Protein AF-A0A538PGP2-F1 (afdb_monomer)

Mean predicted aligned error: 11.11 Å

pLDDT: mean 73.81, std 15.01, range [39.94, 95.0]

Secondary structure (DSSP, 8-state):
-GGGGSSSS-HHHHHHHHHHTHHHHHHHHHHHHHHHHHHHTTTTTS---HHHHHTHHHHHHHHHHHHHHHHHHHHHGGGT-S-HHHHHHHHHHHHHHHSSSSS-GGGS-HHHHHHHHHSHHHHHTHHHHHHHHS---HHHHHHHHHHHHHHHHHHHHHHHHHHHHHHHHHHTT--

Foldseek 3Di:
DPPVVPDPDDVVVVLVVVVVVCVVVVCVVVVVVVVVCCVVVVVPQFDPDPVLVVCLVVLQVLLSLLVSLLVLLLVLCVLPDPCSVVVVVVVVVCLCQLCCNVHRLVPDDPVSSVVSVLDSSVSNHVLSVCSTGDDDDPVRSCVSSVSSVVSSVVSNVSSVVSNVVSVVSVVVVVD

Structure (mmCIF, N/CA/C/O backbone):
data_AF-A0A538PGP2-F1
#
_entry.id   AF-A0A538PGP2-F1
#
loop_
_atom_site.group_PDB
_atom_site.id
_atom_site.type_symbol
_atom_site.label_atom_id
_atom_site.label_alt_id
_atom_site.label_comp_id
_atom_site.label_asym_id
_atom_site.label_entity_id
_atom_site.label_seq_id
_atom_site.pdbx_PDB_ins_code
_atom_site.Cartn_x
_atom_site.Cartn_y
_atom_site.Cartn_z
_atom_site.occupancy
_atom_site.B_iso_or_equiv
_atom_site.auth_seq_id
_atom_site.auth_comp_id
_atom_site.auth_asym_id
_atom_site.auth_atom_id
_atom_site.pdbx_PDB_model_num
ATOM 1 N N . MET A 1 1 ? -4.701 1.547 30.768 1.00 47.19 1 MET A N 1
ATOM 2 C CA . MET A 1 1 ? -4.735 2.127 29.402 1.00 47.19 1 MET A CA 1
ATOM 3 C C . MET A 1 1 ? -5.353 3.536 29.324 1.00 47.19 1 MET A C 1
ATOM 5 O O . MET A 1 1 ? -5.400 4.087 28.235 1.00 47.19 1 MET A O 1
ATOM 9 N N . ALA A 1 2 ? -5.732 4.178 30.441 1.00 48.91 2 ALA A N 1
ATOM 10 C CA . ALA A 1 2 ? -6.423 5.479 30.435 1.00 48.91 2 ALA A CA 1
ATOM 11 C C . ALA A 1 2 ? -5.516 6.725 30.274 1.00 48.91 2 ALA A C 1
ATOM 13 O O . ALA A 1 2 ? -6.001 7.796 29.938 1.00 48.91 2 ALA A O 1
ATOM 14 N N . MET A 1 3 ? -4.193 6.610 30.448 1.00 43.66 3 MET A N 1
ATOM 15 C CA . MET A 1 3 ? -3.304 7.789 30.493 1.00 43.66 3 MET A CA 1
ATOM 16 C C . MET A 1 3 ? -2.819 8.295 29.117 1.00 43.66 3 MET A C 1
ATOM 18 O O . MET A 1 3 ? -2.129 9.308 29.042 1.00 43.66 3 MET A O 1
ATOM 22 N N . ARG A 1 4 ? -3.137 7.602 28.009 1.00 46.88 4 ARG A N 1
ATOM 23 C CA . ARG A 1 4 ? -2.669 7.975 26.653 1.00 46.88 4 ARG A CA 1
ATOM 24 C C . ARG A 1 4 ? -3.621 8.892 25.873 1.00 46.88 4 ARG A C 1
ATOM 26 O O . ARG A 1 4 ? -3.265 9.307 24.777 1.00 46.88 4 ARG A O 1
ATOM 33 N N . LEU A 1 5 ? -4.769 9.256 26.448 1.00 48.97 5 LEU A N 1
ATOM 34 C CA . LEU A 1 5 ? -5.722 10.210 25.859 1.00 48.97 5 LEU A CA 1
ATOM 35 C C . LEU A 1 5 ? -5.412 11.683 26.200 1.0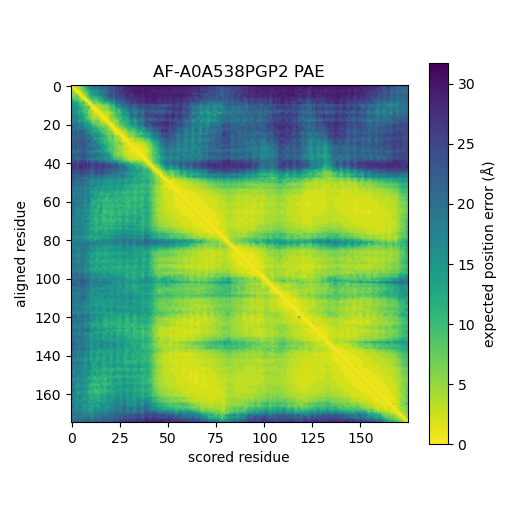0 48.97 5 LEU A C 1
ATOM 37 O O . LEU A 1 5 ? -6.072 12.576 25.688 1.00 48.97 5 LEU A O 1
ATOM 41 N N . LEU A 1 6 ? -4.391 11.950 27.026 1.00 48.97 6 LEU A N 1
ATOM 42 C CA . LEU A 1 6 ? -4.041 13.297 27.506 1.00 48.97 6 LEU A CA 1
ATOM 43 C C . LEU A 1 6 ? -2.939 14.009 26.704 1.00 48.97 6 LEU A C 1
ATOM 45 O O . LEU A 1 6 ? -2.468 15.063 27.124 1.00 48.97 6 LEU A O 1
ATOM 49 N N . ARG A 1 7 ? -2.487 13.466 25.564 1.00 43.00 7 ARG A N 1
ATOM 50 C CA . ARG A 1 7 ? -1.518 14.176 24.711 1.00 43.00 7 ARG A CA 1
ATOM 51 C C . ARG A 1 7 ? -2.217 14.781 23.492 1.00 43.00 7 ARG A C 1
ATOM 53 O O . ARG A 1 7 ? -2.878 14.036 22.771 1.00 43.00 7 ARG A O 1
ATOM 60 N N . PRO A 1 8 ? -2.043 16.091 23.222 1.00 57.28 8 PRO A N 1
ATOM 61 C CA . PRO A 1 8 ? -2.700 16.811 22.133 1.00 57.28 8 PRO A CA 1
ATOM 62 C C . PRO A 1 8 ? -2.006 16.525 20.792 1.00 57.28 8 PRO A C 1
ATOM 64 O O . PRO A 1 8 ? -1.575 17.424 20.082 1.00 57.28 8 PRO A O 1
ATOM 67 N N . LEU A 1 9 ? -1.847 15.247 20.455 1.00 46.72 9 LEU A N 1
ATOM 68 C CA . LEU A 1 9 ? -1.396 14.797 19.147 1.00 46.72 9 LEU A CA 1
ATOM 69 C C . LEU A 1 9 ? -2.360 13.709 18.702 1.00 46.72 9 LEU A C 1
ATOM 71 O O . LEU A 1 9 ? -2.435 12.643 19.312 1.00 46.72 9 LEU A O 1
ATOM 75 N N . HIS A 1 10 ? -3.124 14.004 17.650 1.00 50.62 10 HIS A N 1
ATOM 76 C CA . HIS A 1 10 ? -4.107 13.096 17.073 1.00 50.62 10 HIS A CA 1
ATOM 77 C C . HIS A 1 10 ? -3.467 11.700 16.883 1.00 50.62 10 HIS A C 1
ATOM 79 O O . HIS A 1 10 ? -2.441 11.610 16.200 1.00 50.62 10 HIS A O 1
ATOM 85 N N . PRO A 1 11 ? -4.021 10.612 17.461 1.00 55.91 11 PRO A N 1
ATOM 86 C CA . PRO A 1 11 ? -3.388 9.289 17.492 1.00 55.91 11 PRO A CA 1
ATOM 87 C C . PRO A 1 11 ? -2.984 8.738 16.124 1.00 55.91 11 PRO A C 1
ATOM 89 O O . PRO A 1 11 ? -2.077 7.921 16.061 1.00 55.91 11 PRO A O 1
ATOM 92 N N . PHE A 1 12 ? -3.586 9.225 15.034 1.00 53.84 12 PHE A N 1
ATOM 93 C CA . PHE A 1 12 ? -3.120 8.989 13.663 1.00 53.84 12 PHE A CA 1
ATOM 94 C C . PHE A 1 12 ? -1.654 9.381 13.452 1.00 53.84 12 PHE A C 1
ATOM 96 O O . PHE A 1 12 ? -0.904 8.585 12.912 1.00 53.84 12 PHE A O 1
ATOM 103 N N . PHE A 1 13 ? -1.216 10.558 13.911 1.00 51.72 13 PHE A N 1
ATOM 104 C CA . PHE A 1 13 ? 0.177 10.998 13.780 1.00 51.72 13 PHE A CA 1
ATOM 105 C C . PHE A 1 13 ? 1.103 10.248 14.735 1.00 51.72 13 PHE A C 1
ATOM 107 O O . PHE A 1 13 ? 2.233 9.951 14.369 1.00 51.72 13 PHE A O 1
ATOM 114 N N . ALA A 1 14 ? 0.627 9.874 15.926 1.00 55.38 14 ALA A N 1
ATOM 115 C CA . ALA A 1 14 ? 1.403 9.052 16.854 1.00 55.38 14 ALA A CA 1
ATOM 116 C C . ALA A 1 14 ? 1.580 7.609 16.338 1.00 55.38 14 ALA A C 1
ATOM 118 O O . ALA A 1 14 ? 2.681 7.061 16.401 1.00 55.38 14 ALA A O 1
ATOM 119 N N . TYR A 1 15 ? 0.529 7.009 15.767 1.00 53.88 15 TYR A N 1
ATOM 120 C CA . TYR A 1 15 ? 0.597 5.694 15.131 1.00 53.88 15 TYR A CA 1
ATOM 121 C C . TYR A 1 15 ? 1.380 5.740 13.823 1.00 53.88 15 TYR A C 1
ATOM 123 O O . TYR A 1 15 ? 2.240 4.886 13.631 1.00 53.88 15 TYR A O 1
ATOM 131 N N . ALA A 1 16 ? 1.167 6.751 12.977 1.00 53.72 16 ALA A N 1
ATOM 132 C CA . ALA A 1 16 ? 1.960 6.979 11.773 1.00 53.72 16 ALA A CA 1
ATOM 133 C C . ALA A 1 16 ? 3.436 7.169 12.116 1.00 53.72 16 ALA A C 1
ATOM 135 O O . ALA A 1 16 ? 4.263 6.547 11.473 1.00 53.72 16 ALA A O 1
ATOM 136 N N . ALA A 1 17 ? 3.778 7.913 13.173 1.00 52.03 17 ALA A N 1
ATOM 137 C CA . ALA A 1 17 ? 5.154 8.040 13.647 1.00 52.03 17 ALA A CA 1
ATOM 138 C C . ALA A 1 17 ? 5.719 6.705 14.160 1.00 52.03 17 ALA A C 1
ATOM 140 O O . ALA A 1 17 ? 6.861 6.378 13.864 1.00 52.03 17 ALA A O 1
ATOM 141 N N . SER A 1 18 ? 4.931 5.891 14.873 1.00 51.41 18 SER A N 1
ATOM 142 C CA . SER A 1 18 ? 5.381 4.574 15.359 1.00 51.41 18 SER A CA 1
ATOM 143 C C . SER A 1 18 ? 5.516 3.514 14.253 1.00 51.41 18 SER A C 1
ATOM 145 O O . SER A 1 18 ? 6.414 2.679 14.305 1.00 51.41 18 SER A O 1
ATOM 147 N N . HIS A 1 19 ? 4.675 3.562 13.214 1.00 47.62 19 HIS A N 1
ATOM 148 C CA . HIS A 1 19 ? 4.792 2.708 12.029 1.00 47.62 19 HIS A CA 1
ATOM 149 C C . HIS A 1 19 ? 5.859 3.222 11.058 1.00 47.62 19 HIS A C 1
ATOM 151 O O . HIS A 1 19 ? 6.559 2.419 10.448 1.00 47.62 19 HIS A O 1
ATOM 157 N N . ALA A 1 20 ? 6.038 4.542 10.957 1.00 52.81 20 ALA A N 1
ATOM 158 C CA . ALA A 1 20 ? 7.158 5.163 10.261 1.00 52.81 20 ALA A CA 1
ATOM 159 C C . ALA A 1 20 ? 8.486 4.830 10.952 1.00 52.81 20 ALA A C 1
ATOM 161 O O . ALA A 1 20 ? 9.467 4.552 10.277 1.00 52.81 20 ALA A O 1
ATOM 162 N N . ALA A 1 21 ? 8.508 4.731 12.284 1.00 47.06 21 ALA A N 1
ATOM 163 C CA . ALA A 1 21 ? 9.658 4.237 13.042 1.00 47.06 21 ALA A CA 1
ATOM 164 C C . ALA A 1 21 ? 9.943 2.739 12.809 1.00 47.06 21 ALA A C 1
ATOM 166 O O . ALA A 1 21 ? 11.067 2.292 13.020 1.00 47.06 21 ALA A O 1
ATOM 167 N N . ALA A 1 22 ? 8.971 1.964 12.313 1.00 44.50 22 ALA A N 1
ATOM 168 C CA . ALA A 1 22 ? 9.188 0.589 11.860 1.00 44.50 22 ALA A CA 1
ATOM 169 C C . ALA A 1 22 ? 9.697 0.501 10.403 1.00 44.50 22 ALA A C 1
ATOM 171 O O . ALA A 1 22 ? 10.159 -0.565 9.992 1.00 44.50 22 ALA A O 1
ATOM 172 N N . ILE A 1 23 ? 9.659 1.597 9.626 1.00 49.28 23 ILE A N 1
ATOM 173 C CA . ILE A 1 23 ? 10.256 1.678 8.279 1.00 49.28 23 ILE A CA 1
ATOM 174 C C . ILE A 1 23 ? 11.766 1.411 8.315 1.00 49.28 23 ILE A C 1
ATOM 176 O O . ILE A 1 23 ? 12.187 0.562 7.531 1.00 49.28 23 ILE A O 1
ATOM 180 N N . PRO A 1 24 ? 12.593 2.023 9.193 1.00 47.72 24 PRO A N 1
ATOM 181 C CA . PRO A 1 24 ? 14.021 1.705 9.265 1.00 47.72 24 PRO A CA 1
ATOM 182 C C . PRO A 1 24 ? 14.266 0.233 9.625 1.00 47.72 24 PRO A C 1
ATOM 184 O O . PRO A 1 24 ? 15.093 -0.414 8.998 1.00 47.72 24 PRO A O 1
ATOM 187 N N . PHE A 1 25 ? 13.482 -0.361 10.530 1.00 39.94 25 PHE A N 1
ATOM 188 C CA . PHE A 1 25 ? 13.618 -1.788 10.860 1.00 39.94 25 PHE A CA 1
ATOM 189 C C . PHE A 1 25 ? 13.229 -2.724 9.706 1.00 39.94 25 PHE A C 1
ATOM 191 O O . PHE A 1 25 ? 13.914 -3.713 9.457 1.00 39.94 25 PHE A O 1
ATOM 198 N N . ARG A 1 26 ? 12.153 -2.419 8.968 1.00 44.38 26 ARG A N 1
ATOM 199 C CA . ARG A 1 26 ? 11.747 -3.210 7.793 1.00 44.38 26 ARG A CA 1
ATOM 200 C C . ARG A 1 26 ? 12.694 -3.021 6.616 1.00 44.38 26 ARG A C 1
ATOM 202 O O . ARG A 1 26 ? 12.960 -3.988 5.914 1.00 44.38 26 ARG A O 1
ATOM 209 N N . SER A 1 27 ? 13.237 -1.822 6.423 1.00 49.00 27 SER A N 1
ATOM 210 C CA . SER A 1 27 ? 14.251 -1.566 5.396 1.00 49.00 27 SER A CA 1
ATOM 211 C C . SER A 1 27 ? 15.592 -2.211 5.742 1.00 49.00 27 SER A C 1
ATOM 213 O O . SER A 1 27 ? 16.223 -2.727 4.834 1.00 49.00 27 SER A O 1
ATOM 215 N N . ILE A 1 28 ? 15.971 -2.339 7.018 1.00 48.50 28 ILE A N 1
ATOM 216 C CA . ILE A 1 28 ? 17.144 -3.126 7.450 1.00 48.50 28 ILE A CA 1
ATOM 217 C C . ILE A 1 28 ? 17.023 -4.617 7.097 1.00 48.50 28 ILE A C 1
ATOM 219 O O . ILE A 1 28 ? 18.046 -5.266 6.925 1.00 48.50 28 ILE A O 1
ATOM 223 N N . ILE A 1 29 ? 15.813 -5.170 6.952 1.00 50.34 29 ILE A N 1
ATOM 224 C CA . ILE A 1 29 ? 15.599 -6.567 6.521 1.00 50.34 29 ILE A CA 1
ATOM 225 C C . ILE A 1 29 ? 15.390 -6.649 5.001 1.00 50.34 29 ILE A C 1
ATOM 227 O O . ILE A 1 29 ? 15.947 -7.521 4.338 1.00 50.34 29 ILE A O 1
ATOM 231 N N . ALA A 1 30 ? 14.622 -5.725 4.423 1.00 51.62 30 ALA A N 1
ATOM 232 C CA . ALA A 1 30 ? 14.320 -5.711 2.996 1.00 51.62 30 ALA A CA 1
ATOM 233 C C . ALA A 1 30 ? 15.528 -5.320 2.131 1.00 51.62 30 ALA A C 1
ATOM 235 O O . ALA A 1 30 ? 15.666 -5.856 1.039 1.00 51.62 30 ALA A O 1
ATOM 236 N N . LEU A 1 31 ? 16.415 -4.437 2.608 1.00 54.34 31 LEU A N 1
ATOM 237 C CA . LEU A 1 31 ? 17.651 -4.065 1.910 1.00 54.34 31 LEU A CA 1
ATOM 238 C C . LEU A 1 31 ? 18.592 -5.254 1.721 1.00 54.34 31 LEU A C 1
ATOM 240 O O . LEU A 1 31 ? 18.963 -5.494 0.580 1.00 54.34 31 LEU A O 1
ATOM 244 N N . PRO A 1 32 ? 18.981 -6.021 2.756 1.00 51.22 32 PRO A N 1
ATOM 245 C CA . PRO A 1 32 ? 19.837 -7.178 2.553 1.00 51.22 32 PRO A CA 1
ATOM 246 C C . PRO A 1 32 ? 19.153 -8.257 1.722 1.00 51.22 32 PRO A C 1
ATOM 248 O O . PRO A 1 32 ? 19.828 -8.844 0.895 1.00 51.22 32 PRO A O 1
ATOM 251 N N . VAL A 1 33 ? 17.837 -8.476 1.836 1.00 53.41 33 VAL A N 1
ATOM 252 C CA . VAL A 1 33 ? 17.129 -9.405 0.934 1.00 53.41 33 VAL A CA 1
ATOM 253 C C . VAL A 1 33 ? 17.162 -8.906 -0.512 1.00 53.41 33 VAL A C 1
ATOM 255 O O . VAL A 1 33 ? 17.493 -9.678 -1.406 1.00 53.41 33 VAL A O 1
ATOM 258 N N . ALA A 1 34 ? 16.898 -7.619 -0.752 1.00 56.62 34 ALA A N 1
ATOM 259 C CA . ALA A 1 34 ? 17.012 -7.014 -2.074 1.00 56.62 34 ALA A CA 1
ATOM 260 C C . ALA A 1 34 ? 18.443 -7.161 -2.608 1.00 56.62 34 ALA A C 1
ATOM 262 O O . ALA A 1 34 ? 18.616 -7.740 -3.668 1.00 56.62 34 ALA A O 1
ATOM 263 N N . LEU A 1 35 ? 19.463 -6.752 -1.845 1.00 58.81 35 LEU A N 1
ATOM 264 C CA . LEU A 1 35 ? 20.887 -6.864 -2.186 1.00 58.81 35 LEU A CA 1
ATOM 265 C C . LEU A 1 35 ? 21.325 -8.312 -2.434 1.00 58.81 35 LEU A C 1
ATOM 267 O O . LEU A 1 35 ? 22.100 -8.565 -3.348 1.00 58.81 35 LEU A O 1
ATOM 271 N N . MET A 1 36 ? 20.819 -9.266 -1.655 1.00 53.91 36 MET A N 1
ATOM 272 C CA . MET A 1 36 ? 21.117 -10.691 -1.792 1.00 53.91 36 MET A CA 1
ATOM 273 C C . MET A 1 36 ? 20.437 -11.278 -3.037 1.00 53.91 36 MET A C 1
ATOM 275 O O . MET A 1 36 ? 21.030 -12.114 -3.717 1.00 53.91 36 MET A O 1
ATOM 279 N N . LEU A 1 37 ? 19.251 -10.785 -3.410 1.00 54.19 37 LEU A N 1
ATOM 280 C CA . LEU A 1 37 ? 18.625 -11.069 -4.704 1.00 54.19 37 LEU A CA 1
ATOM 281 C C . LEU A 1 37 ? 19.404 -10.427 -5.864 1.00 54.19 37 LEU A C 1
ATOM 283 O O . LEU A 1 37 ? 19.631 -11.107 -6.861 1.00 54.19 37 LEU A O 1
ATOM 287 N N . LEU A 1 38 ? 19.897 -9.184 -5.739 1.00 56.44 38 LEU A N 1
ATOM 288 C CA . LEU A 1 38 ? 20.766 -8.563 -6.759 1.00 56.44 38 LEU A CA 1
ATOM 289 C C . LEU A 1 38 ? 22.070 -9.359 -6.938 1.00 56.44 38 LEU A C 1
ATOM 291 O O . LEU A 1 38 ? 22.514 -9.577 -8.064 1.00 56.44 38 LEU A O 1
ATOM 295 N N . ALA A 1 39 ? 22.661 -9.819 -5.831 1.00 58.53 39 ALA A N 1
ATOM 296 C CA . ALA A 1 39 ? 23.913 -10.570 -5.815 1.00 58.53 39 ALA A CA 1
ATOM 297 C C . ALA A 1 39 ? 23.765 -12.005 -6.349 1.00 58.53 39 ALA A C 1
ATOM 299 O O . ALA A 1 39 ? 24.692 -12.517 -6.969 1.00 58.53 39 ALA A O 1
ATOM 300 N N . SER A 1 40 ? 22.614 -12.653 -6.134 1.00 56.53 40 SER A N 1
ATOM 301 C CA . SER A 1 40 ? 22.363 -14.034 -6.582 1.00 56.53 40 SER A CA 1
ATOM 302 C C . SER A 1 40 ? 21.796 -14.144 -8.002 1.00 56.53 40 SER A C 1
ATOM 304 O O . SER A 1 40 ? 22.036 -15.151 -8.661 1.00 56.53 40 SER A O 1
ATOM 306 N N . SER A 1 41 ? 21.088 -13.123 -8.504 1.00 54.47 41 SER A N 1
ATOM 307 C CA . SER A 1 41 ? 20.484 -13.120 -9.855 1.00 54.47 41 SER A CA 1
ATOM 308 C C . SER A 1 41 ? 21.377 -12.529 -10.960 1.00 54.47 41 SER A C 1
ATOM 310 O O . SER A 1 41 ? 20.996 -12.512 -12.132 1.00 54.47 41 SER A O 1
ATOM 312 N N . GLY A 1 42 ? 22.582 -12.056 -10.618 1.00 48.16 42 GLY A N 1
ATOM 313 C CA . GLY A 1 42 ? 23.586 -11.626 -11.596 1.00 48.16 42 GLY A CA 1
ATOM 314 C C . GLY A 1 42 ? 23.196 -10.395 -12.419 1.00 48.16 42 GLY A C 1
ATOM 315 O O . GLY A 1 42 ? 23.542 -10.327 -13.594 1.00 48.16 42 GLY A O 1
ATOM 316 N N . GLY A 1 43 ? 22.431 -9.450 -11.856 1.00 53.88 43 GLY A N 1
ATOM 31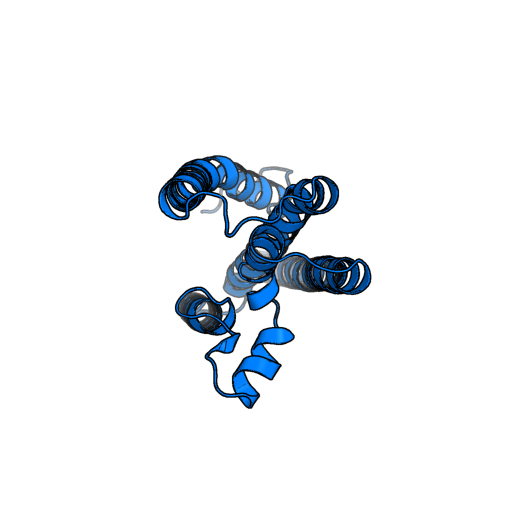7 C CA . GLY A 1 43 ? 22.091 -8.160 -12.486 1.00 53.88 43 GLY A CA 1
ATOM 318 C C . GLY A 1 43 ? 21.232 -8.214 -13.763 1.00 53.88 43 GLY A C 1
ATOM 319 O O . GLY A 1 43 ? 20.723 -7.183 -14.185 1.00 53.88 43 GLY A O 1
ATOM 320 N N . SER A 1 44 ? 21.023 -9.394 -14.352 1.00 53.34 44 SER A N 1
ATOM 321 C CA . SER A 1 44 ? 20.320 -9.593 -15.630 1.00 53.34 44 SER A CA 1
ATOM 322 C C . SER A 1 44 ? 18.794 -9.493 -15.540 1.00 53.34 44 SER A C 1
ATOM 324 O O . SER A 1 44 ? 18.124 -9.367 -16.560 1.00 53.34 44 SER A O 1
ATOM 326 N N . VAL A 1 45 ? 18.245 -9.544 -14.324 1.00 60.06 45 VAL A N 1
ATOM 327 C CA . VAL A 1 45 ? 16.795 -9.513 -14.071 1.00 60.06 45 VAL A CA 1
ATOM 328 C C . VAL A 1 45 ? 16.307 -8.097 -13.747 1.00 60.06 45 VAL A C 1
ATOM 330 O O . VAL A 1 45 ? 15.110 -7.859 -13.680 1.00 60.06 45 VAL A O 1
ATOM 333 N N . LEU A 1 46 ? 17.209 -7.137 -13.532 1.00 64.50 46 LEU A N 1
ATOM 334 C CA . LEU A 1 46 ? 16.840 -5.775 -13.150 1.00 64.50 46 LEU A CA 1
ATOM 335 C C . LEU A 1 46 ? 16.692 -4.893 -14.381 1.00 64.50 46 LEU A C 1
ATOM 337 O O . LEU A 1 46 ? 17.501 -4.965 -15.307 1.00 64.50 46 LEU A O 1
ATOM 341 N N . THR A 1 47 ? 15.703 -4.002 -14.355 1.00 68.75 47 THR A N 1
ATOM 342 C CA . THR A 1 47 ? 15.646 -2.920 -15.339 1.00 68.75 47 THR A CA 1
ATOM 343 C C . THR A 1 47 ? 16.885 -2.028 -15.197 1.00 68.75 47 THR A C 1
ATOM 345 O O . THR A 1 47 ? 17.260 -1.626 -14.093 1.00 68.75 47 THR A O 1
ATOM 348 N N . THR A 1 48 ? 17.545 -1.734 -16.315 1.00 73.12 48 THR A N 1
ATOM 349 C CA . THR A 1 48 ? 18.715 -0.845 -16.372 1.00 73.12 48 THR A CA 1
ATOM 350 C C . THR A 1 48 ? 18.335 0.606 -16.665 1.00 73.12 48 THR A C 1
ATOM 352 O O . THR A 1 48 ? 19.216 1.463 -16.683 1.00 73.12 48 THR A O 1
ATOM 355 N N . ASP A 1 49 ? 17.044 0.899 -16.872 1.00 80.38 49 ASP A N 1
ATOM 356 C CA . ASP A 1 49 ? 16.551 2.249 -17.147 1.00 80.38 49 ASP A CA 1
ATOM 357 C C . ASP A 1 49 ? 16.595 3.132 -15.878 1.00 80.38 49 ASP A C 1
ATOM 359 O O . ASP A 1 49 ? 15.840 2.891 -14.925 1.00 80.38 49 ASP A O 1
ATOM 363 N N . PRO A 1 50 ? 17.427 4.194 -15.848 1.00 79.25 50 PRO A N 1
ATOM 364 C CA . PRO A 1 50 ? 17.520 5.097 -14.704 1.00 79.25 50 PRO A CA 1
ATOM 365 C C . PRO A 1 50 ? 16.201 5.807 -14.374 1.00 79.25 50 PRO A C 1
ATOM 367 O O . PRO A 1 50 ? 15.942 6.097 -13.204 1.00 79.25 50 PRO A O 1
ATOM 370 N N . ALA A 1 51 ? 15.361 6.093 -15.377 1.00 82.56 51 ALA A N 1
ATOM 371 C CA . ALA A 1 51 ? 14.087 6.775 -15.167 1.00 82.56 51 ALA A CA 1
ATOM 372 C C . ALA A 1 51 ? 13.100 5.875 -14.415 1.00 82.56 51 ALA A C 1
ATOM 374 O O . ALA A 1 51 ? 12.461 6.311 -13.456 1.00 82.56 51 ALA A O 1
ATOM 375 N N . GLN A 1 52 ? 13.028 4.601 -14.799 1.00 83.38 52 GLN A N 1
ATOM 376 C CA . GLN A 1 52 ? 12.231 3.601 -14.101 1.00 83.38 52 GLN A CA 1
ATOM 377 C C . GLN A 1 52 ? 12.755 3.352 -12.678 1.00 83.38 52 GLN A C 1
ATOM 379 O O . GLN A 1 52 ? 11.969 3.317 -11.732 1.00 83.38 52 GLN A O 1
ATOM 384 N N . LEU A 1 53 ? 14.076 3.273 -12.490 1.00 81.25 53 LEU A N 1
ATOM 385 C CA . LEU A 1 53 ? 14.677 3.116 -11.161 1.00 81.25 53 LEU A CA 1
ATOM 386 C C . LEU A 1 53 ? 14.381 4.304 -10.231 1.00 81.25 53 LEU A C 1
ATOM 388 O O . LEU A 1 53 ? 14.139 4.103 -9.040 1.00 81.25 53 LEU A O 1
ATOM 392 N N . ALA A 1 54 ? 14.323 5.533 -10.752 1.00 84.38 54 ALA A N 1
ATOM 393 C CA . ALA A 1 54 ? 13.937 6.705 -9.962 1.00 84.38 54 ALA A CA 1
ATOM 394 C C . ALA A 1 54 ? 12.486 6.624 -9.443 1.00 84.38 54 ALA A C 1
ATOM 396 O O . ALA A 1 54 ? 12.180 7.144 -8.368 1.00 84.38 54 ALA A O 1
ATOM 397 N N . LEU A 1 55 ? 11.597 5.930 -10.165 1.00 86.56 55 LEU A N 1
ATOM 398 C CA . LEU A 1 55 ? 10.200 5.705 -9.771 1.00 86.56 55 LEU A CA 1
ATOM 399 C C . LEU A 1 55 ? 10.034 4.609 -8.707 1.00 86.56 55 LEU A C 1
ATOM 401 O O . LEU A 1 55 ? 8.949 4.453 -8.139 1.00 86.56 55 LEU A O 1
ATOM 405 N N . LEU A 1 56 ? 11.105 3.891 -8.366 1.00 82.56 56 LEU A N 1
ATOM 406 C CA . LEU A 1 56 ? 11.069 2.867 -7.330 1.00 82.56 56 LEU A CA 1
ATOM 407 C C . LEU A 1 56 ? 10.761 3.452 -5.951 1.00 82.56 56 LEU A C 1
ATOM 409 O O . LEU A 1 56 ? 9.897 2.946 -5.236 1.00 82.56 56 LEU A O 1
ATOM 413 N N . ALA A 1 57 ? 11.441 4.538 -5.586 1.00 82.44 57 ALA A N 1
ATOM 414 C CA . ALA A 1 57 ? 11.243 5.198 -4.300 1.00 82.44 57 ALA A CA 1
ATOM 415 C C . ALA A 1 57 ? 9.778 5.633 -4.072 1.00 82.44 57 ALA A C 1
ATOM 417 O O . ALA A 1 57 ? 9.209 5.251 -3.043 1.00 82.44 57 ALA A O 1
ATOM 418 N N . PRO A 1 58 ? 9.116 6.358 -5.002 1.00 86.94 58 PRO A N 1
ATOM 419 C CA . PRO A 1 58 ? 7.705 6.692 -4.838 1.00 86.94 58 PRO A CA 1
ATOM 420 C C . PRO A 1 58 ? 6.791 5.458 -4.875 1.00 86.94 58 PRO A C 1
ATOM 422 O O . PRO A 1 58 ? 5.830 5.412 -4.109 1.00 86.94 58 PRO A O 1
ATOM 425 N N . SER A 1 59 ? 7.094 4.433 -5.680 1.00 88.12 59 SER A N 1
ATOM 426 C CA . SER A 1 59 ? 6.305 3.191 -5.700 1.00 88.12 59 SER A CA 1
ATOM 427 C C . SER A 1 59 ? 6.334 2.456 -4.354 1.00 88.12 59 SER A C 1
ATOM 429 O O . SER A 1 59 ? 5.290 2.041 -3.845 1.00 88.12 59 SER A O 1
ATOM 431 N N . ILE A 1 60 ? 7.510 2.351 -3.727 1.00 83.50 60 ILE A N 1
ATOM 432 C CA . ILE A 1 60 ? 7.673 1.761 -2.391 1.00 83.50 60 ILE A CA 1
ATOM 433 C C . ILE A 1 60 ? 6.936 2.596 -1.339 1.00 83.50 60 ILE A C 1
ATOM 435 O O . ILE A 1 60 ? 6.262 2.039 -0.471 1.00 83.50 60 ILE A O 1
ATOM 439 N N . ALA A 1 61 ? 7.022 3.927 -1.417 1.00 83.19 61 ALA A N 1
ATOM 440 C CA . ALA A 1 61 ? 6.319 4.813 -0.493 1.00 83.19 61 ALA A CA 1
ATOM 441 C C . ALA A 1 61 ? 4.792 4.643 -0.582 1.00 83.19 61 ALA A C 1
ATOM 443 O O . ALA A 1 61 ? 4.119 4.563 0.447 1.00 83.19 61 ALA A O 1
ATOM 444 N N . LEU A 1 62 ? 4.244 4.526 -1.797 1.00 85.12 62 LEU A N 1
ATOM 445 C CA . LEU A 1 62 ? 2.821 4.261 -2.013 1.00 85.12 62 LEU A CA 1
ATOM 446 C C . LEU A 1 62 ? 2.411 2.873 -1.506 1.00 85.12 62 LEU A C 1
ATOM 448 O O . LEU A 1 62 ? 1.417 2.757 -0.791 1.00 85.12 62 LEU A O 1
ATOM 452 N N . ALA A 1 63 ? 3.193 1.833 -1.807 1.00 86.38 63 ALA A N 1
ATOM 453 C CA . ALA A 1 63 ? 2.959 0.480 -1.299 1.00 86.38 63 ALA A CA 1
ATOM 454 C C . ALA A 1 63 ? 2.926 0.449 0.239 1.00 86.38 63 ALA A C 1
ATOM 456 O O . ALA A 1 63 ? 2.036 -0.154 0.852 1.00 86.38 63 ALA A O 1
ATOM 457 N N . TRP A 1 64 ? 3.858 1.161 0.879 1.00 83.75 64 TRP A N 1
ATOM 458 C CA . TRP A 1 64 ? 3.879 1.326 2.327 1.00 83.75 64 TRP A CA 1
ATOM 459 C C . TRP A 1 64 ? 2.641 2.069 2.838 1.00 83.75 64 TRP A C 1
ATOM 461 O O . TRP A 1 64 ? 2.026 1.619 3.804 1.00 83.75 64 TRP A O 1
ATOM 471 N N . LEU A 1 65 ? 2.236 3.161 2.186 1.00 83.12 65 LEU A N 1
ATOM 472 C CA . LEU A 1 65 ? 1.073 3.955 2.585 1.00 83.12 65 LEU A CA 1
ATOM 473 C C . LEU A 1 65 ? -0.228 3.141 2.523 1.00 83.12 65 LEU A C 1
ATOM 475 O O . LEU A 1 65 ? -1.017 3.174 3.471 1.00 83.12 65 LEU A O 1
ATOM 479 N N . ILE A 1 66 ? -0.432 2.365 1.454 1.00 86.75 66 ILE A N 1
ATOM 480 C CA . ILE A 1 66 ? -1.564 1.432 1.319 1.00 86.75 66 ILE A CA 1
ATOM 481 C C . ILE A 1 66 ? -1.551 0.432 2.479 1.00 86.75 66 ILE A C 1
ATOM 483 O O . ILE A 1 66 ? -2.550 0.262 3.178 1.00 86.75 66 ILE A O 1
ATOM 487 N N . THR A 1 67 ? -0.395 -0.186 2.734 1.00 84.62 67 THR A N 1
ATOM 488 C CA . THR A 1 67 ? -0.230 -1.175 3.807 1.00 84.62 67 THR A CA 1
ATOM 489 C C . THR A 1 67 ? -0.535 -0.586 5.179 1.00 84.62 67 THR A C 1
ATOM 491 O O . THR A 1 67 ? -1.288 -1.165 5.960 1.00 84.62 67 THR A O 1
ATOM 494 N N . PHE A 1 68 ? 0.033 0.580 5.478 1.00 80.56 68 PHE A N 1
ATOM 495 C CA . PHE A 1 68 ? -0.157 1.265 6.747 1.00 80.56 68 PHE A CA 1
ATOM 496 C C . PHE A 1 68 ? -1.624 1.629 6.974 1.00 80.56 68 PHE A C 1
ATOM 498 O O . PHE A 1 68 ? -2.173 1.342 8.035 1.00 80.56 68 PHE A O 1
ATOM 505 N N . THR A 1 69 ? -2.267 2.237 5.977 1.00 79.69 69 THR A N 1
ATOM 506 C CA . THR A 1 69 ? -3.656 2.696 6.097 1.00 79.69 69 THR A CA 1
ATOM 507 C C . THR A 1 69 ? -4.637 1.534 6.221 1.00 79.69 69 THR A C 1
ATOM 509 O O . THR A 1 69 ? -5.554 1.616 7.035 1.00 79.69 69 THR A O 1
ATOM 512 N N . LEU A 1 70 ? -4.413 0.418 5.519 1.00 85.62 70 LEU A N 1
ATOM 513 C CA . LEU A 1 70 ? -5.203 -0.805 5.698 1.00 85.62 70 LEU A CA 1
ATOM 514 C C . LEU A 1 70 ? -5.044 -1.402 7.100 1.00 85.62 70 LEU A C 1
ATOM 516 O O . LEU A 1 70 ? -6.040 -1.713 7.750 1.00 85.62 70 LEU A O 1
ATOM 520 N N . LEU A 1 71 ? -3.814 -1.522 7.604 1.00 81.50 71 LEU A N 1
ATOM 521 C CA . LEU A 1 71 ? -3.577 -2.027 8.960 1.00 81.50 71 LEU A CA 1
ATOM 522 C C . LEU A 1 71 ? -4.171 -1.100 10.025 1.00 81.50 71 LEU A C 1
ATOM 524 O O . LEU A 1 71 ? -4.755 -1.568 11.001 1.00 81.50 71 LEU A O 1
ATOM 528 N N . PHE A 1 72 ? -4.073 0.213 9.822 1.00 77.31 72 PHE A N 1
ATOM 529 C CA . PHE A 1 72 ? -4.696 1.197 10.696 1.00 77.31 72 PHE A CA 1
ATOM 530 C C . PHE A 1 72 ? -6.226 1.088 10.671 1.00 77.31 72 PHE A C 1
ATOM 532 O O . PHE A 1 72 ? -6.849 1.124 11.729 1.00 77.31 72 PHE A O 1
ATOM 539 N N . ALA A 1 73 ? -6.836 0.893 9.497 1.00 82.31 73 ALA A N 1
ATOM 540 C CA . ALA A 1 73 ? -8.271 0.651 9.367 1.00 82.31 73 ALA A CA 1
ATOM 541 C C . ALA A 1 73 ? -8.705 -0.609 10.136 1.00 82.31 73 ALA A C 1
ATOM 543 O O . ALA A 1 73 ? -9.667 -0.555 10.900 1.00 82.31 73 ALA A O 1
ATOM 544 N N . ILE A 1 74 ? -7.959 -1.713 10.012 1.00 81.81 74 ILE A N 1
ATOM 545 C CA . ILE A 1 74 ? -8.202 -2.949 10.775 1.00 81.81 74 ILE A CA 1
ATOM 546 C C . ILE A 1 74 ? -8.071 -2.699 12.283 1.00 81.81 74 ILE A C 1
ATOM 548 O O . ILE A 1 74 ? -8.902 -3.161 13.059 1.00 81.81 74 ILE A O 1
ATOM 552 N N . GLY A 1 75 ? -7.072 -1.923 12.710 1.00 76.56 75 GLY A N 1
ATOM 553 C CA . GLY A 1 75 ? -6.924 -1.514 14.107 1.00 76.56 75 GLY A CA 1
ATOM 554 C C . GLY A 1 75 ? -8.102 -0.673 14.607 1.00 76.56 75 GLY A C 1
ATOM 555 O O . GLY A 1 75 ? -8.602 -0.908 15.705 1.00 76.56 75 GLY A O 1
ATOM 556 N N . ALA A 1 76 ? -8.600 0.259 13.792 1.00 78.00 76 ALA A N 1
ATOM 557 C CA . ALA A 1 76 ? -9.761 1.085 14.118 1.00 78.00 76 ALA A CA 1
ATOM 558 C C . ALA A 1 76 ? -11.061 0.264 14.225 1.00 78.00 76 ALA A C 1
ATOM 560 O O . ALA A 1 76 ? -11.951 0.624 14.994 1.00 78.00 76 ALA A O 1
ATOM 561 N N . LEU A 1 77 ? -11.169 -0.875 13.532 1.00 79.94 77 LEU A N 1
ATOM 562 C CA . LEU A 1 77 ? -12.313 -1.783 13.687 1.00 79.94 77 LEU A CA 1
ATOM 563 C C . LEU A 1 77 ? -12.425 -2.376 15.099 1.00 79.94 77 LEU A C 1
ATOM 565 O O . LEU A 1 77 ? -13.523 -2.772 15.491 1.00 79.94 77 LEU A O 1
ATOM 569 N N . ALA A 1 78 ? -11.351 -2.365 15.896 1.00 77.62 78 ALA A N 1
ATOM 570 C CA . ALA A 1 78 ? -11.396 -2.795 17.294 1.00 77.62 78 ALA A CA 1
ATOM 571 C C . ALA A 1 78 ? -12.334 -1.952 18.174 1.00 77.62 78 ALA A C 1
ATOM 573 O O . ALA A 1 78 ? -12.750 -2.417 19.230 1.00 77.62 78 ALA A O 1
ATOM 574 N N . PHE A 1 79 ? -12.699 -0.735 17.750 1.00 70.56 79 PHE A N 1
ATOM 575 C CA . PHE A 1 79 ? -13.710 0.067 18.446 1.00 70.56 79 PHE A CA 1
ATOM 576 C C . PHE A 1 79 ? -15.139 -0.459 18.256 1.00 70.56 79 PHE A C 1
ATOM 578 O O . PHE A 1 79 ? -16.019 -0.143 19.053 1.00 70.56 79 PHE A O 1
ATOM 585 N N . PHE A 1 80 ? -15.382 -1.236 17.199 1.00 76.50 80 PHE A N 1
ATOM 586 C CA . PHE A 1 80 ? -16.717 -1.690 16.804 1.00 76.50 80 PHE A CA 1
ATOM 587 C C . PHE A 1 80 ? -16.920 -3.184 17.014 1.00 76.50 80 PHE A C 1
ATOM 589 O O . PHE A 1 80 ? -18.032 -3.623 17.298 1.00 76.50 80 PHE A O 1
ATOM 596 N N . LEU A 1 81 ? -15.858 -3.966 16.839 1.00 78.62 81 LEU A N 1
ATOM 597 C CA . LEU A 1 81 ? -15.918 -5.416 16.816 1.00 78.62 81 LEU A CA 1
ATOM 598 C C . LEU A 1 81 ? -15.182 -6.001 18.011 1.00 78.62 81 LEU A C 1
ATOM 600 O O . LEU A 1 81 ? -14.062 -5.616 18.328 1.00 78.62 81 LEU A O 1
ATOM 604 N N . THR A 1 82 ? -15.790 -7.013 18.621 1.00 72.50 82 THR A N 1
ATOM 605 C CA . THR A 1 82 ? -15.182 -7.778 19.716 1.00 72.50 82 THR A CA 1
ATOM 606 C C . THR A 1 82 ? -14.063 -8.703 19.216 1.00 72.50 82 THR A C 1
ATOM 608 O O . THR A 1 82 ? -13.194 -9.090 19.988 1.00 72.50 82 THR A O 1
ATOM 611 N N . GLN A 1 83 ? -14.073 -9.058 17.923 1.00 74.75 83 GLN A N 1
ATOM 612 C CA . GLN A 1 83 ? -13.185 -10.055 17.309 1.00 74.75 83 GLN A CA 1
ATOM 613 C C . GLN A 1 83 ? -12.272 -9.455 16.224 1.00 74.75 83 GLN A C 1
ATOM 615 O O . GLN A 1 83 ? -12.270 -9.889 15.072 1.00 74.75 83 GLN A O 1
ATOM 620 N N . THR A 1 84 ? -11.452 -8.463 16.577 1.00 73.44 84 THR A N 1
ATOM 621 C CA . THR A 1 84 ? -10.498 -7.824 15.642 1.00 73.44 84 THR A CA 1
ATOM 622 C C . THR A 1 84 ? -9.471 -8.806 15.071 1.00 73.44 84 THR A C 1
ATOM 624 O O . THR A 1 84 ? -9.051 -8.678 13.922 1.00 73.44 84 THR A O 1
ATOM 627 N N . MET A 1 85 ? -9.086 -9.821 15.850 1.00 74.31 85 MET A N 1
ATOM 628 C CA . MET A 1 85 ? -8.083 -10.807 15.431 1.00 74.31 85 MET A CA 1
ATOM 629 C C . MET A 1 85 ? -8.554 -11.670 14.258 1.00 74.31 85 MET A C 1
ATOM 631 O O . MET A 1 85 ? -7.752 -11.999 13.388 1.00 74.31 85 MET A O 1
ATOM 635 N N . ALA A 1 86 ? -9.852 -11.979 14.172 1.00 79.38 86 ALA A N 1
ATOM 636 C CA . ALA A 1 86 ? -10.402 -12.716 13.036 1.00 79.38 86 ALA A CA 1
ATOM 637 C C . ALA A 1 86 ? -10.253 -11.925 11.723 1.00 79.38 86 ALA A C 1
ATOM 639 O O . ALA A 1 86 ? -9.872 -12.489 10.698 1.00 79.38 86 ALA A O 1
ATOM 640 N N . ILE A 1 87 ? -10.474 -10.606 11.769 1.00 80.88 87 ILE A N 1
ATOM 641 C CA . ILE A 1 87 ? -10.286 -9.727 10.607 1.00 80.88 87 ILE A CA 1
ATOM 642 C C . ILE A 1 87 ? -8.812 -9.620 10.229 1.00 80.88 87 ILE A C 1
ATOM 644 O O . ILE A 1 87 ? -8.482 -9.703 9.047 1.00 80.88 87 ILE A O 1
ATOM 648 N N . ALA A 1 88 ? -7.920 -9.477 11.211 1.00 77.44 88 ALA A N 1
ATOM 649 C CA . ALA A 1 88 ? -6.484 -9.451 10.952 1.00 77.44 88 ALA A CA 1
ATOM 650 C C . ALA A 1 88 ? -6.014 -10.748 10.269 1.00 77.44 88 ALA A C 1
ATOM 652 O O . ALA A 1 88 ? -5.306 -10.688 9.266 1.00 77.44 88 ALA A O 1
ATOM 653 N N . ASN A 1 89 ? -6.466 -11.910 10.748 1.00 78.56 89 ASN A N 1
ATOM 654 C CA . ASN A 1 89 ? -6.136 -13.206 10.152 1.00 78.56 89 ASN A CA 1
ATOM 655 C C . ASN A 1 89 ? -6.663 -13.339 8.718 1.00 78.56 89 ASN A C 1
ATOM 657 O O . ASN A 1 89 ? -5.931 -13.790 7.838 1.00 78.56 89 ASN A O 1
ATOM 661 N N . LEU A 1 90 ? -7.900 -12.901 8.459 1.00 86.00 90 LEU A N 1
ATOM 662 C CA . LEU A 1 90 ? -8.460 -12.881 7.107 1.00 86.00 90 LEU A CA 1
ATOM 663 C C . LEU A 1 90 ? -7.641 -11.978 6.177 1.00 86.00 90 LEU A C 1
ATOM 665 O O . LEU A 1 90 ? -7.301 -12.384 5.067 1.00 86.00 90 LEU A O 1
ATOM 669 N N . TYR A 1 91 ? -7.279 -10.780 6.642 1.00 87.00 91 TYR A N 1
ATOM 670 C CA . TYR A 1 91 ? -6.405 -9.870 5.907 1.00 87.00 91 TYR A CA 1
ATOM 671 C C . TYR A 1 91 ? -5.062 -10.528 5.568 1.00 87.00 91 TYR A C 1
ATOM 673 O O . TYR A 1 91 ? -4.642 -10.467 4.416 1.00 87.00 91 TYR A O 1
ATOM 681 N N . PHE A 1 92 ? -4.407 -11.188 6.529 1.00 83.12 92 PHE A N 1
ATOM 682 C CA . PHE A 1 92 ? -3.136 -11.871 6.279 1.00 83.12 92 PHE A CA 1
ATOM 683 C C . PHE A 1 92 ? -3.281 -13.006 5.263 1.00 83.12 92 PHE A C 1
ATOM 685 O O . PHE A 1 92 ? -2.440 -13.126 4.373 1.00 83.12 92 PHE A O 1
ATOM 692 N N . GLY A 1 93 ? -4.360 -13.791 5.340 1.00 84.25 93 GLY A N 1
ATOM 693 C CA . GLY A 1 93 ? -4.660 -14.830 4.355 1.00 84.25 93 GLY A CA 1
ATOM 694 C C . GLY A 1 93 ? -4.815 -14.255 2.945 1.00 84.25 93 GLY A C 1
ATOM 695 O O . GLY A 1 93 ? -4.120 -14.681 2.022 1.00 84.25 93 GLY A O 1
ATOM 696 N N . LEU A 1 94 ? -5.647 -13.221 2.791 1.00 86.62 94 LEU A N 1
ATOM 697 C CA . LEU A 1 94 ? -5.855 -12.543 1.508 1.00 86.62 94 LEU A CA 1
ATOM 698 C C . LEU A 1 94 ? -4.570 -11.900 0.980 1.00 86.62 94 LEU A C 1
ATOM 700 O O . LEU A 1 94 ? -4.247 -12.062 -0.194 1.00 86.62 94 LEU A O 1
ATOM 704 N N . TYR A 1 95 ? -3.812 -11.221 1.841 1.00 84.69 95 TYR A N 1
ATOM 705 C CA . TYR A 1 95 ? -2.528 -10.633 1.479 1.00 84.69 95 TYR A CA 1
ATOM 706 C C . TYR A 1 95 ? -1.561 -11.707 0.975 1.00 84.69 95 TYR A C 1
ATOM 708 O O . TYR A 1 95 ? -0.990 -11.546 -0.098 1.00 84.69 95 TYR A O 1
ATOM 716 N N . SER A 1 96 ? -1.405 -12.822 1.691 1.00 80.25 96 SER A N 1
ATOM 717 C CA . SER A 1 96 ? -0.455 -13.880 1.316 1.00 80.25 96 SER A CA 1
ATOM 718 C C . SER A 1 96 ? -0.731 -14.478 -0.070 1.00 80.25 96 SER A C 1
ATOM 720 O O . SER A 1 96 ? 0.208 -14.732 -0.827 1.00 80.25 96 SER A O 1
ATOM 722 N N . LEU A 1 97 ? -2.014 -14.622 -0.421 1.00 82.69 97 LEU A N 1
ATOM 723 C CA . LEU A 1 97 ? -2.463 -15.213 -1.677 1.00 82.69 97 LEU A CA 1
ATOM 724 C C . LEU A 1 97 ? -2.482 -14.207 -2.838 1.00 82.69 97 LEU A C 1
ATOM 726 O O . LEU A 1 97 ? -2.077 -14.538 -3.947 1.00 82.69 97 LEU A O 1
ATOM 730 N N . LEU A 1 98 ? -2.967 -12.985 -2.597 1.00 83.19 98 LEU A N 1
ATOM 731 C CA . LEU A 1 98 ? -3.302 -12.021 -3.654 1.00 83.19 98 LEU A CA 1
ATOM 732 C C . LEU A 1 98 ? -2.229 -10.945 -3.876 1.00 83.19 98 LEU A C 1
ATOM 734 O O . LEU A 1 98 ? -2.309 -10.208 -4.854 1.00 83.19 98 LEU A O 1
ATOM 738 N N . SER A 1 99 ? -1.232 -10.827 -2.991 1.00 79.00 99 SER A N 1
ATOM 739 C CA . SER A 1 99 ? -0.130 -9.859 -3.153 1.00 79.00 99 SER A CA 1
ATOM 740 C C . SER A 1 99 ? 1.010 -10.357 -4.043 1.00 79.00 99 SER A C 1
ATOM 742 O O . SER A 1 99 ? 1.883 -9.566 -4.405 1.00 79.00 99 SER A O 1
ATOM 744 N N . GLY A 1 100 ? 1.017 -11.649 -4.386 1.00 73.50 100 GLY A N 1
ATOM 745 C CA . GLY A 1 100 ? 2.139 -12.310 -5.053 1.00 73.50 100 GLY A CA 1
ATOM 746 C C . GLY A 1 100 ? 3.222 -12.831 -4.096 1.00 73.50 100 GLY A C 1
ATOM 747 O O . GLY A 1 100 ? 4.287 -13.228 -4.554 1.00 73.50 100 GLY A O 1
ATOM 748 N N . TYR A 1 101 ? 2.974 -12.808 -2.777 1.00 73.06 101 TYR A N 1
ATOM 749 C CA . TYR A 1 101 ? 3.952 -13.193 -1.751 1.00 73.06 101 TYR A CA 1
ATOM 750 C C . TYR A 1 101 ? 4.276 -14.693 -1.742 1.00 73.06 101 TYR A C 1
ATOM 752 O O . TYR A 1 101 ? 5.445 -15.062 -1.703 1.00 73.06 101 TYR A O 1
ATOM 760 N N . MET A 1 102 ? 3.257 -15.563 -1.762 1.00 69.38 102 MET A N 1
ATOM 761 C CA . MET A 1 102 ? 3.471 -17.019 -1.785 1.00 69.38 102 MET A CA 1
ATOM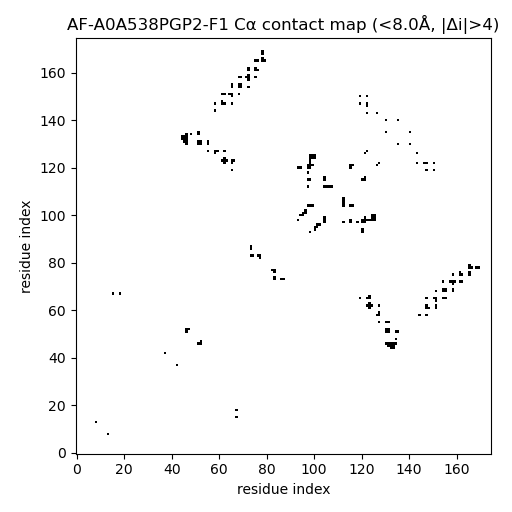 762 C C . MET A 1 102 ? 3.789 -17.548 -3.184 1.00 69.38 102 MET A C 1
ATOM 764 O O . MET A 1 102 ? 4.600 -18.458 -3.330 1.00 69.38 102 MET A O 1
ATOM 768 N N . MET A 1 103 ? 3.139 -16.995 -4.207 1.00 71.94 103 MET A N 1
ATOM 769 C CA . MET A 1 103 ? 3.403 -17.329 -5.602 1.00 71.94 103 MET A CA 1
ATOM 770 C C . MET A 1 103 ? 3.081 -16.141 -6.510 1.00 71.94 103 MET A C 1
ATOM 772 O O . MET A 1 103 ? 2.179 -15.366 -6.178 1.00 71.94 103 MET A O 1
ATOM 776 N N . PRO A 1 104 ? 3.766 -16.005 -7.659 1.00 74.00 104 PRO A N 1
ATOM 777 C CA . PRO A 1 104 ? 3.453 -14.977 -8.641 1.00 74.00 104 PRO A CA 1
ATOM 778 C C . PRO A 1 104 ? 1.970 -14.984 -9.022 1.00 74.00 104 PRO A C 1
ATOM 780 O O . PRO A 1 104 ? 1.392 -16.040 -9.285 1.00 74.00 104 PRO A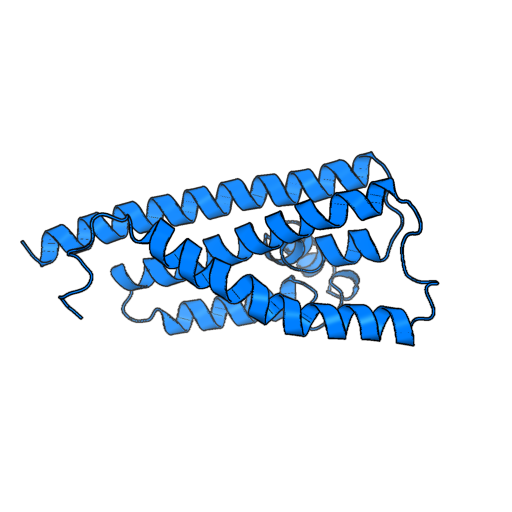 O 1
ATOM 783 N N . ILE A 1 105 ? 1.361 -13.795 -9.103 1.00 74.50 105 ILE A N 1
ATOM 784 C CA . ILE A 1 105 ? -0.060 -13.624 -9.467 1.00 74.50 105 ILE A CA 1
ATOM 785 C C . ILE A 1 105 ? -0.356 -14.238 -10.847 1.00 74.50 105 ILE A C 1
ATOM 787 O O . ILE A 1 105 ? -1.457 -14.716 -11.096 1.00 74.50 105 ILE A O 1
ATOM 791 N N . GLU A 1 106 ? 0.645 -14.283 -11.723 1.00 74.00 106 GLU A N 1
ATOM 792 C CA . GLU A 1 106 ? 0.585 -14.874 -13.063 1.00 74.00 106 GLU A CA 1
ATOM 793 C C . GLU A 1 106 ? 0.325 -16.392 -13.051 1.00 74.00 106 GLU A C 1
ATOM 795 O O . GLU A 1 106 ? -0.191 -16.930 -14.028 1.00 74.00 106 GLU A O 1
ATOM 800 N N . LEU A 1 107 ? 0.643 -17.080 -11.946 1.00 76.81 107 LEU A N 1
ATOM 801 C CA . LEU A 1 107 ? 0.406 -18.517 -11.770 1.00 76.81 107 LEU A CA 1
ATOM 802 C C . LEU A 1 107 ? -0.979 -18.830 -11.179 1.00 76.81 107 LEU A C 1
ATOM 804 O O . LEU A 1 107 ? -1.362 -19.998 -11.096 1.00 76.81 107 LEU A O 1
ATOM 808 N N . LEU A 1 108 ? -1.745 -17.815 -10.758 1.00 81.44 108 LEU A N 1
ATOM 809 C CA . LEU A 1 108 ? -3.106 -18.012 -10.259 1.00 81.44 108 LEU A CA 1
ATOM 810 C C . LEU A 1 108 ? -4.060 -18.421 -11.397 1.00 81.44 108 LEU A C 1
ATOM 812 O O . LEU A 1 108 ? -3.911 -17.969 -12.536 1.00 81.44 108 LEU A O 1
ATOM 816 N N . PRO A 1 109 ? -5.121 -19.199 -11.099 1.00 85.25 109 PRO A N 1
ATOM 817 C CA . PRO A 1 109 ? -6.217 -19.408 -12.037 1.00 85.25 109 PRO A CA 1
ATOM 818 C C . PRO A 1 109 ? -6.759 -18.067 -12.546 1.00 85.25 109 PRO A C 1
ATOM 820 O O . PRO A 1 109 ? -6.999 -17.154 -11.752 1.00 85.25 109 PRO A O 1
ATOM 823 N N . ARG A 1 110 ? -7.017 -17.966 -13.857 1.00 86.06 110 ARG A N 1
ATOM 824 C CA . ARG A 1 110 ? -7.471 -16.737 -14.543 1.00 86.06 110 ARG A CA 1
ATOM 825 C C . ARG A 1 110 ? -8.491 -15.876 -13.775 1.00 86.06 110 ARG A C 1
ATOM 827 O O . ARG A 1 110 ? -8.251 -14.674 -13.679 1.00 86.06 110 ARG A O 1
ATOM 834 N N . PRO A 1 111 ? -9.596 -16.415 -13.215 1.00 86.31 111 PRO A N 1
ATOM 835 C CA . PRO A 1 111 ? -10.559 -15.579 -12.494 1.00 86.31 111 PRO A CA 1
ATOM 836 C C . PRO A 1 111 ? -9.969 -14.946 -11.225 1.00 86.31 111 PRO A C 1
ATOM 838 O O . PRO A 1 111 ? -10.257 -13.793 -10.920 1.00 86.31 111 PRO A O 1
ATOM 841 N N . ILE A 1 112 ? -9.105 -15.666 -10.506 1.00 83.00 112 ILE A N 1
ATOM 842 C CA . ILE A 1 112 ? -8.482 -15.180 -9.269 1.00 83.00 112 ILE A CA 1
ATOM 843 C C . ILE A 1 112 ? -7.393 -14.157 -9.598 1.00 83.00 112 ILE A C 1
ATOM 845 O O . ILE A 1 112 ? -7.324 -13.116 -8.950 1.00 83.00 112 ILE A O 1
ATOM 849 N N . ALA A 1 113 ? -6.594 -14.411 -10.638 1.00 82.56 113 ALA A N 1
ATOM 850 C CA . ALA A 1 113 ? -5.593 -13.466 -11.125 1.00 82.56 113 ALA A CA 1
ATOM 851 C C . ALA A 1 113 ? -6.231 -12.130 -11.544 1.00 82.56 113 ALA A C 1
ATOM 853 O O . ALA A 1 113 ? -5.729 -11.066 -11.187 1.00 82.56 113 ALA A O 1
ATOM 854 N N . ALA A 1 114 ? -7.377 -12.178 -12.237 1.00 85.44 114 ALA A N 1
ATOM 855 C CA . ALA A 1 114 ? -8.118 -10.983 -12.632 1.00 85.44 114 ALA A CA 1
ATOM 856 C C . ALA A 1 114 ? -8.591 -10.174 -11.416 1.00 85.44 114 ALA A C 1
ATOM 858 O O . ALA A 1 114 ? -8.441 -8.959 -11.400 1.00 85.44 114 ALA A O 1
ATOM 859 N N . ILE A 1 115 ? -9.097 -10.829 -10.368 1.00 86.25 115 ILE A N 1
ATOM 860 C CA . ILE A 1 115 ? -9.492 -10.144 -9.129 1.00 86.25 115 ILE A CA 1
ATOM 861 C C . ILE A 1 115 ? -8.259 -9.553 -8.429 1.00 86.25 115 ILE A C 1
ATOM 863 O O . ILE A 1 115 ? -8.246 -8.373 -8.082 1.00 86.25 115 ILE A O 1
ATOM 867 N N . ALA A 1 116 ? -7.195 -10.343 -8.264 1.00 83.31 116 ALA A N 1
ATOM 868 C CA . ALA A 1 116 ? -5.955 -9.908 -7.623 1.00 83.31 116 ALA A CA 1
ATOM 869 C C . ALA A 1 116 ? -5.335 -8.685 -8.318 1.00 83.31 116 ALA A C 1
ATOM 871 O O . ALA A 1 116 ? -4.807 -7.802 -7.645 1.00 83.31 116 ALA A O 1
ATOM 872 N N . ALA A 1 117 ? -5.453 -8.599 -9.647 1.00 83.38 117 ALA A N 1
ATOM 873 C CA . ALA A 1 117 ? -4.921 -7.495 -10.439 1.00 83.38 117 ALA A CA 1
ATOM 874 C C . ALA A 1 117 ? -5.551 -6.131 -10.114 1.00 83.38 117 ALA A C 1
ATOM 876 O O . ALA A 1 117 ? -4.886 -5.110 -10.299 1.00 83.38 117 ALA A O 1
ATOM 877 N N . TRP A 1 118 ? -6.795 -6.122 -9.626 1.00 85.00 118 TRP A N 1
ATOM 878 C CA . TRP A 1 118 ? -7.546 -4.912 -9.274 1.00 85.00 118 TRP A CA 1
ATOM 879 C C . TRP A 1 118 ? -7.518 -4.584 -7.779 1.00 85.00 118 TRP A C 1
ATOM 881 O O . TRP A 1 118 ? -7.802 -3.450 -7.392 1.00 85.00 118 TRP A O 1
ATOM 891 N N . LEU A 1 119 ? -7.188 -5.558 -6.931 1.00 87.19 11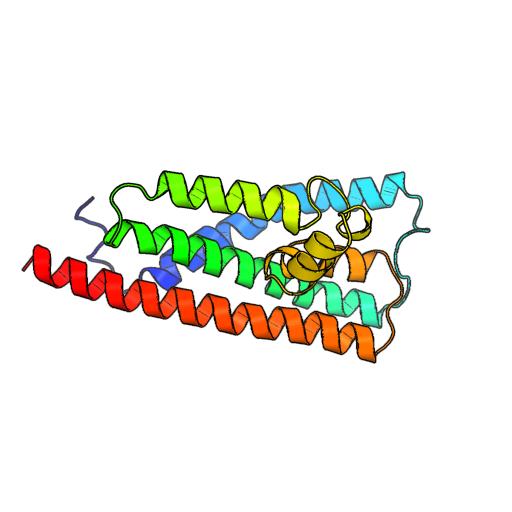9 LEU A N 1
ATOM 892 C CA . LEU A 1 119 ? -7.177 -5.403 -5.479 1.00 87.19 119 LEU A CA 1
ATOM 893 C C . LEU A 1 119 ? -5.936 -4.636 -4.979 1.00 87.19 119 LEU A C 1
ATOM 895 O O . LEU A 1 119 ? -4.878 -4.668 -5.614 1.00 87.19 119 LEU A O 1
ATOM 899 N N . PRO A 1 120 ? -6.013 -4.006 -3.788 1.00 83.88 120 PRO A N 1
ATOM 900 C CA . PRO A 1 120 ? -4.901 -3.232 -3.234 1.00 83.88 120 PRO A CA 1
ATOM 901 C C . PRO A 1 120 ? -3.676 -4.105 -2.929 1.00 83.88 120 PRO A C 1
ATOM 903 O O . PRO A 1 120 ? -2.556 -3.607 -2.927 1.00 83.88 120 PRO A O 1
ATOM 906 N N . PHE A 1 121 ? -3.863 -5.414 -2.717 1.00 85.00 121 PHE A N 1
ATOM 907 C CA . PHE A 1 121 ? -2.792 -6.345 -2.351 1.00 85.00 121 PHE A CA 1
ATOM 908 C C . PHE A 1 121 ? -1.678 -6.427 -3.401 1.00 85.00 121 PHE A C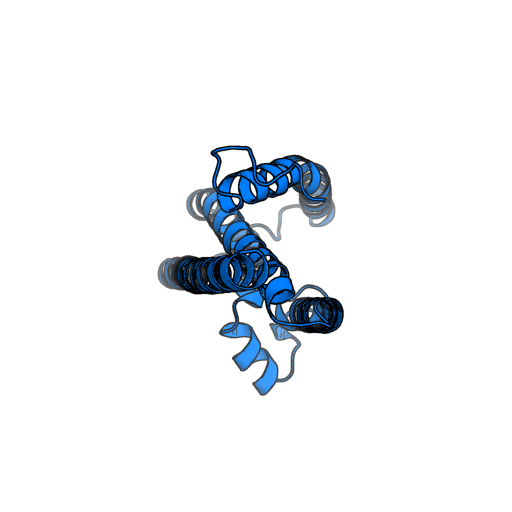 1
ATOM 910 O O . PHE A 1 121 ? -0.504 -6.448 -3.031 1.00 85.00 121 PHE A O 1
ATOM 917 N N . ARG A 1 122 ? -2.011 -6.399 -4.701 1.00 85.50 122 ARG A N 1
ATOM 918 C CA . ARG A 1 122 ? -1.007 -6.356 -5.779 1.00 85.50 122 ARG A CA 1
ATOM 919 C C . ARG A 1 122 ? -0.126 -5.112 -5.662 1.00 85.50 122 ARG A C 1
ATOM 921 O O . ARG A 1 122 ? 1.093 -5.192 -5.805 1.00 85.50 122 ARG A O 1
ATOM 928 N N . PHE A 1 123 ? -0.741 -3.970 -5.369 1.00 85.56 123 PHE A N 1
ATOM 929 C CA . PHE A 1 123 ? -0.076 -2.671 -5.267 1.00 85.56 123 PHE A CA 1
ATOM 930 C C . PHE A 1 123 ? 0.833 -2.535 -4.036 1.00 85.56 123 PHE A C 1
ATOM 932 O O . PHE A 1 123 ? 1.661 -1.626 -3.993 1.00 85.56 123 PHE A O 1
ATOM 939 N N . MET A 1 124 ? 0.706 -3.445 -3.065 1.00 81.69 124 MET A N 1
ATOM 940 C CA . MET A 1 124 ? 1.516 -3.480 -1.844 1.00 81.69 124 MET A CA 1
ATOM 941 C C . MET A 1 124 ? 2.843 -4.234 -2.011 1.00 81.69 124 MET A C 1
ATOM 943 O O . MET A 1 124 ? 3.765 -3.981 -1.241 1.00 81.69 124 MET A O 1
ATOM 947 N N . LEU A 1 125 ? 2.953 -5.151 -2.983 1.00 83.44 125 LEU A N 1
ATOM 948 C CA . LEU A 1 125 ? 4.147 -5.991 -3.156 1.00 83.44 125 LEU A CA 1
ATOM 949 C C . LEU A 1 125 ? 4.508 -6.236 -4.624 1.00 83.44 125 LEU A C 1
ATOM 951 O O . LEU A 1 125 ? 5.602 -5.882 -5.047 1.00 83.44 125 LEU A O 1
ATOM 955 N N . SER A 1 126 ? 3.601 -6.818 -5.409 1.00 81.69 126 SER A N 1
ATOM 956 C CA . SER A 1 126 ? 3.885 -7.167 -6.808 1.00 81.69 126 SER A CA 1
ATOM 957 C C . SER A 1 126 ? 4.231 -5.949 -7.671 1.00 81.69 126 SER A C 1
ATOM 959 O O . SER A 1 126 ? 5.125 -6.041 -8.498 1.00 81.69 126 SER A O 1
ATOM 961 N N . ALA A 1 127 ? 3.579 -4.801 -7.466 1.00 84.88 127 ALA A N 1
ATOM 962 C CA . ALA A 1 127 ? 3.820 -3.595 -8.265 1.00 84.88 127 ALA A CA 1
ATOM 963 C C . ALA A 1 127 ? 5.262 -3.036 -8.163 1.00 84.88 127 ALA A C 1
ATOM 965 O O . ALA A 1 127 ? 5.892 -2.863 -9.206 1.00 84.88 127 ALA A O 1
ATOM 966 N N . PRO A 1 128 ? 5.839 -2.784 -6.967 1.00 83.12 128 PRO A N 1
ATOM 967 C CA . PRO A 1 128 ? 7.236 -2.353 -6.877 1.00 83.12 128 PRO A CA 1
ATOM 968 C C . PRO A 1 128 ? 8.215 -3.429 -7.370 1.00 83.12 128 PRO A C 1
ATOM 970 O O . PRO A 1 128 ? 9.243 -3.087 -7.942 1.00 83.12 128 PRO A O 1
ATOM 973 N N . VAL A 1 129 ? 7.893 -4.720 -7.210 1.00 82.19 129 VAL A N 1
ATOM 974 C CA . VAL A 1 129 ? 8.717 -5.818 -7.749 1.00 82.19 129 VAL A CA 1
ATOM 975 C C . VAL A 1 129 ? 8.703 -5.818 -9.279 1.00 82.19 129 VAL A C 1
ATOM 977 O O . VAL A 1 129 ? 9.761 -5.913 -9.896 1.00 82.19 129 VAL A O 1
ATOM 980 N N . GLU A 1 130 ? 7.535 -5.659 -9.901 1.00 82.44 130 GLU A N 1
ATOM 981 C CA . GLU A 1 130 ? 7.365 -5.554 -11.357 1.00 82.44 130 GLU A CA 1
ATOM 982 C C . GLU A 1 130 ? 8.166 -4.369 -11.914 1.00 82.44 130 GLU A C 1
ATOM 984 O O . GLU A 1 130 ? 8.903 -4.516 -12.886 1.00 82.44 130 GLU A O 1
ATOM 989 N N . LEU A 1 131 ? 8.126 -3.232 -11.215 1.00 84.06 131 LEU A N 1
ATOM 990 C CA . LEU A 1 131 ? 8.883 -2.032 -11.561 1.00 84.06 131 LEU A CA 1
ATOM 991 C C . LEU A 1 131 ? 10.408 -2.204 -11.419 1.00 84.06 131 LEU A C 1
ATOM 993 O O . LEU A 1 131 ? 11.152 -1.498 -12.091 1.00 84.06 131 LEU A O 1
ATOM 997 N N . MET A 1 132 ? 10.900 -3.138 -10.598 1.00 80.06 132 MET A N 1
ATOM 998 C CA . MET A 1 132 ? 12.336 -3.463 -10.522 1.00 80.06 132 MET A CA 1
ATOM 999 C C . MET A 1 132 ? 12.778 -4.490 -11.563 1.00 80.06 132 MET A C 1
ATOM 1001 O O . MET A 1 132 ? 13.924 -4.453 -12.004 1.00 80.06 132 MET A O 1
ATOM 1005 N N . THR A 1 133 ? 11.901 -5.435 -11.900 1.00 78.06 133 THR A N 1
ATOM 1006 C CA . THR A 1 133 ? 12.282 -6.692 -12.568 1.00 78.06 133 THR A CA 1
ATOM 1007 C C . THR A 1 133 ? 11.909 -6.758 -14.044 1.00 78.06 133 THR A C 1
ATOM 1009 O O . THR A 1 133 ? 12.351 -7.660 -14.752 1.00 78.06 133 THR A O 1
ATOM 1012 N N . ARG A 1 134 ? 11.082 -5.830 -14.538 1.00 79.06 134 ARG A N 1
ATOM 1013 C CA . ARG A 1 134 ? 10.645 -5.812 -15.938 1.00 79.06 134 ARG A CA 1
ATOM 1014 C C . ARG A 1 134 ? 10.783 -4.411 -16.521 1.00 79.06 134 ARG A C 1
ATOM 1016 O O . ARG A 1 134 ? 10.426 -3.457 -15.837 1.00 79.06 134 ARG A O 1
ATOM 1023 N N . PRO A 1 135 ? 11.254 -4.256 -17.767 1.00 81.06 135 PRO A N 1
ATOM 1024 C CA . PRO A 1 135 ? 11.135 -2.986 -18.471 1.00 81.06 135 PRO A CA 1
ATOM 1025 C C . PRO A 1 135 ? 9.652 -2.698 -18.733 1.00 81.06 135 PRO A C 1
ATOM 1027 O O . PRO A 1 135 ? 8.934 -3.569 -19.227 1.00 81.06 135 PRO A O 1
ATOM 1030 N N . LEU A 1 136 ? 9.196 -1.502 -18.362 1.00 85.31 136 LEU A N 1
ATOM 1031 C CA . LEU A 1 136 ? 7.802 -1.080 -18.506 1.00 85.31 136 LEU A CA 1
ATOM 1032 C C . LEU A 1 136 ? 7.705 0.130 -19.431 1.00 85.31 136 LEU A C 1
ATOM 1034 O O . LEU A 1 136 ? 8.446 1.101 -19.280 1.00 85.31 136 LEU A O 1
ATOM 1038 N N . ASP A 1 137 ? 6.734 0.105 -20.339 1.00 89.31 137 ASP A N 1
ATOM 1039 C CA . ASP A 1 137 ? 6.442 1.256 -21.188 1.00 89.31 137 ASP A CA 1
ATOM 1040 C C . ASP A 1 137 ? 5.807 2.396 -20.378 1.00 89.31 137 ASP A C 1
ATOM 1042 O O . ASP A 1 137 ? 5.223 2.202 -19.306 1.00 89.31 137 ASP A O 1
ATOM 1046 N N . ARG A 1 138 ? 5.854 3.619 -20.920 1.00 87.31 138 ARG A N 1
ATOM 1047 C CA . ARG A 1 138 ? 5.325 4.826 -20.257 1.00 87.31 138 ARG A CA 1
ATOM 1048 C C . ARG A 1 138 ? 3.871 4.676 -19.801 1.00 87.31 138 ARG A C 1
ATOM 1050 O O . ARG A 1 138 ? 3.521 5.131 -18.715 1.00 87.31 138 ARG A O 1
ATOM 1057 N N . GLU A 1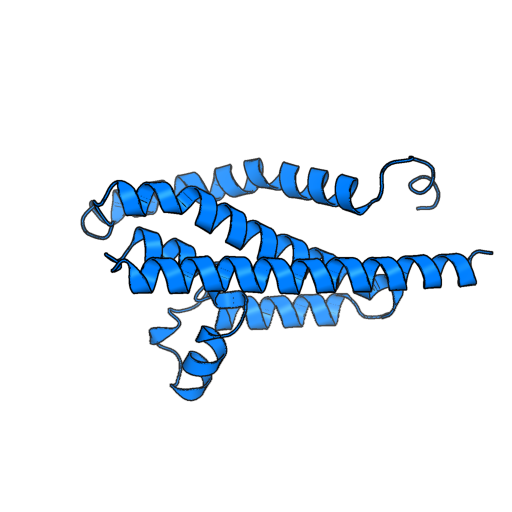 139 ? 3.030 4.052 -20.619 1.00 90.00 139 GLU A N 1
ATOM 1058 C CA . GLU A 1 139 ? 1.621 3.813 -20.291 1.00 90.00 139 GLU A CA 1
ATOM 1059 C C . GLU A 1 139 ? 1.468 2.837 -19.116 1.00 90.00 139 GLU A C 1
ATOM 1061 O O . GLU A 1 139 ? 0.699 3.096 -18.191 1.00 90.00 139 GLU A O 1
ATOM 1066 N N . GLN A 1 140 ? 2.263 1.765 -19.100 1.00 89.38 140 GLN A N 1
ATOM 1067 C CA . GLN A 1 140 ? 2.269 0.771 -18.026 1.00 89.38 140 GLN A CA 1
ATOM 1068 C C . GLN A 1 140 ? 2.753 1.380 -16.705 1.00 89.38 140 GLN A C 1
ATOM 1070 O O . GLN A 1 140 ? 2.150 1.135 -15.661 1.00 89.38 140 GLN A O 1
ATOM 1075 N N . LEU A 1 141 ? 3.783 2.232 -16.751 1.00 89.31 141 LEU A N 1
ATOM 1076 C CA . LEU A 1 141 ? 4.272 2.973 -15.585 1.00 89.31 141 LEU A CA 1
ATOM 1077 C C . LEU A 1 141 ? 3.197 3.897 -15.003 1.00 89.31 141 LEU A C 1
ATOM 1079 O O . LEU A 1 141 ? 2.980 3.905 -13.790 1.00 89.31 141 LEU A O 1
ATOM 1083 N N . ILE A 1 142 ? 2.501 4.652 -15.859 1.00 91.25 142 ILE A N 1
ATOM 1084 C CA . ILE A 1 142 ? 1.418 5.549 -15.432 1.00 91.25 142 ILE A CA 1
ATOM 1085 C C . ILE A 1 142 ? 0.257 4.746 -14.843 1.00 91.25 142 ILE A C 1
ATOM 1087 O O . ILE A 1 142 ? -0.256 5.116 -13.789 1.00 91.25 142 ILE A O 1
ATOM 1091 N N . ALA A 1 143 ? -0.143 3.643 -15.477 1.00 90.38 143 ALA A N 1
ATOM 1092 C CA . ALA A 1 143 ? -1.216 2.789 -14.979 1.00 90.38 143 ALA A CA 1
ATOM 1093 C C . ALA A 1 143 ? -0.866 2.163 -13.618 1.00 90.38 143 ALA A C 1
ATOM 1095 O O . ALA A 1 143 ? -1.695 2.157 -12.706 1.00 90.38 143 ALA A O 1
ATOM 1096 N N . LEU A 1 144 ? 0.371 1.685 -13.451 1.00 90.25 144 LEU A N 1
ATOM 1097 C CA . LEU A 1 144 ? 0.852 1.080 -12.210 1.00 90.25 144 LEU A CA 1
ATOM 1098 C C . LEU A 1 144 ? 0.894 2.106 -11.073 1.00 90.25 144 LEU A C 1
ATOM 1100 O O . LEU A 1 144 ? 0.276 1.887 -10.029 1.00 90.25 144 LEU A O 1
ATOM 1104 N N . LEU A 1 145 ? 1.566 3.243 -11.276 1.00 91.56 145 LEU A N 1
ATOM 1105 C CA . LEU A 1 145 ? 1.682 4.292 -10.257 1.00 91.56 145 LEU A CA 1
ATOM 1106 C C . LEU A 1 145 ? 0.339 4.972 -9.976 1.00 91.56 145 LEU A C 1
ATOM 1108 O O . LEU A 1 145 ? 0.023 5.254 -8.822 1.00 91.56 145 LEU A O 1
ATOM 1112 N N . GLY A 1 146 ? -0.475 5.195 -11.009 1.00 92.75 146 GLY A N 1
ATOM 1113 C CA . GLY A 1 146 ? -1.829 5.727 -10.881 1.00 92.75 146 GLY A CA 1
ATOM 1114 C C . GLY A 1 146 ? -2.735 4.794 -10.082 1.00 92.75 146 GLY A C 1
ATOM 1115 O O . GLY A 1 146 ? -3.456 5.251 -9.197 1.00 92.75 146 GLY A O 1
ATOM 1116 N N . GLY A 1 147 ? -2.637 3.482 -10.315 1.00 92.25 147 GLY A N 1
ATOM 1117 C CA . GLY A 1 147 ? -3.329 2.464 -9.525 1.00 92.25 147 GLY A CA 1
ATOM 1118 C C . GLY A 1 147 ? -2.890 2.455 -8.059 1.00 92.25 147 GLY A C 1
ATOM 1119 O O . GLY A 1 147 ? -3.742 2.464 -7.168 1.00 92.25 147 GLY A O 1
ATOM 1120 N N . GLN A 1 148 ? -1.578 2.524 -7.792 1.00 90.81 148 GLN A N 1
ATOM 1121 C CA . GLN A 1 148 ? -1.050 2.640 -6.426 1.00 90.81 148 GLN A CA 1
ATOM 1122 C C . GLN A 1 148 ? -1.555 3.914 -5.732 1.00 90.81 148 GLN A C 1
ATOM 1124 O O . GLN A 1 148 ? -2.034 3.854 -4.602 1.00 90.81 148 GLN A O 1
ATOM 1129 N N . ALA A 1 149 ? -1.483 5.065 -6.401 1.00 93.12 149 ALA A N 1
ATOM 1130 C CA . ALA A 1 149 ? -1.936 6.339 -5.849 1.00 93.12 149 ALA A CA 1
ATOM 1131 C C . ALA A 1 149 ? -3.451 6.352 -5.589 1.00 93.12 149 ALA A C 1
ATOM 1133 O O . ALA A 1 149 ? -3.892 6.796 -4.527 1.00 93.12 149 ALA A O 1
ATOM 1134 N N . GLY A 1 150 ? -4.245 5.813 -6.519 1.00 95.00 150 GLY A N 1
ATOM 1135 C CA . GLY A 1 150 ? -5.692 5.677 -6.372 1.00 95.00 150 GLY A CA 1
ATOM 1136 C C . GLY A 1 150 ? -6.064 4.817 -5.167 1.00 95.00 150 GLY A C 1
ATOM 1137 O O . GLY A 1 150 ? -6.852 5.242 -4.321 1.00 95.00 150 GLY A O 1
ATOM 1138 N N . TRP A 1 151 ? -5.438 3.646 -5.022 1.00 93.56 151 TRP A N 1
ATOM 1139 C CA . TRP A 1 151 ? -5.669 2.790 -3.860 1.00 93.56 151 TRP A CA 1
ATOM 1140 C C . TRP A 1 151 ? -5.186 3.416 -2.558 1.00 93.56 151 TRP A C 1
ATOM 1142 O O . TRP A 1 151 ? -5.903 3.331 -1.566 1.00 93.56 151 TRP A O 1
ATOM 1152 N N . ALA A 1 152 ? -4.038 4.096 -2.555 1.00 89.44 152 ALA A N 1
ATOM 1153 C CA . ALA A 1 152 ? -3.551 4.806 -1.376 1.00 89.44 152 ALA A CA 1
ATOM 1154 C C . ALA A 1 152 ? -4.554 5.867 -0.895 1.00 89.44 152 ALA A C 1
ATOM 1156 O O . ALA A 1 152 ? -4.795 5.988 0.306 1.00 89.44 152 ALA A O 1
ATOM 1157 N N . ALA A 1 153 ? -5.182 6.601 -1.819 1.00 92.88 153 ALA A N 1
ATOM 1158 C CA . ALA A 1 153 ? -6.226 7.565 -1.489 1.00 92.88 153 ALA A CA 1
ATOM 1159 C C . ALA A 1 153 ? -7.481 6.880 -0.919 1.00 92.88 153 ALA A C 1
ATOM 1161 O O . ALA A 1 153 ? -8.004 7.311 0.111 1.00 92.88 153 ALA A O 1
ATOM 1162 N N . VAL A 1 154 ? -7.938 5.788 -1.541 1.00 94.12 154 VAL A N 1
ATOM 1163 C CA . VAL A 1 154 ? -9.116 5.024 -1.093 1.00 94.12 154 VAL A CA 1
ATOM 1164 C C . VAL A 1 154 ? -8.905 4.426 0.301 1.00 94.12 154 VAL A C 1
ATOM 1166 O O . VAL A 1 154 ? -9.770 4.558 1.175 1.00 94.12 154 VAL A O 1
ATOM 1169 N N . THR A 1 155 ? -7.759 3.789 0.549 1.00 88.06 155 THR A N 1
ATOM 1170 C CA . THR A 1 155 ? -7.466 3.163 1.845 1.00 88.06 155 THR A CA 1
ATOM 1171 C C . THR A 1 155 ? -7.256 4.208 2.931 1.00 88.06 155 THR A C 1
ATOM 1173 O O . THR A 1 155 ? -7.751 4.026 4.042 1.00 88.06 155 THR A O 1
ATOM 1176 N N . LEU A 1 156 ? -6.614 5.337 2.614 1.00 87.25 156 LEU A N 1
ATOM 1177 C CA . LEU A 1 156 ? -6.481 6.467 3.531 1.00 87.25 156 LEU A CA 1
ATOM 1178 C C . LEU A 1 156 ? -7.844 7.059 3.905 1.00 87.25 156 LEU A C 1
ATOM 1180 O O . LEU A 1 156 ? -8.122 7.251 5.089 1.00 87.25 156 LEU A O 1
ATOM 1184 N N . ALA A 1 157 ? -8.711 7.316 2.924 1.00 90.00 157 ALA A N 1
ATOM 1185 C CA . ALA A 1 157 ? -10.054 7.831 3.176 1.00 90.00 157 ALA A CA 1
ATOM 1186 C C . ALA A 1 157 ? -10.850 6.873 4.076 1.00 90.00 157 ALA A C 1
ATOM 1188 O O . ALA A 1 157 ? -11.421 7.294 5.082 1.00 90.00 157 ALA A O 1
ATOM 1189 N N . THR A 1 158 ? -10.812 5.575 3.772 1.00 88.75 158 THR A N 1
ATOM 1190 C CA . THR A 1 158 ? -11.478 4.530 4.565 1.00 88.75 158 THR A CA 1
ATOM 1191 C C . THR A 1 158 ? -10.959 4.499 6.005 1.00 88.75 158 THR A C 1
ATOM 1193 O O . THR A 1 158 ? -11.742 4.513 6.955 1.00 88.75 158 THR A O 1
ATOM 1196 N N . ALA A 1 159 ? -9.638 4.525 6.178 1.00 83.69 159 ALA A N 1
ATOM 1197 C CA . ALA A 1 159 ? -8.972 4.548 7.475 1.00 83.69 159 ALA A CA 1
ATOM 1198 C C . ALA A 1 159 ? -9.385 5.761 8.326 1.00 83.69 159 ALA A C 1
ATOM 1200 O O . ALA A 1 159 ? -9.710 5.618 9.508 1.00 83.69 159 ALA A O 1
ATOM 1201 N N . LEU A 1 160 ? -9.414 6.953 7.725 1.00 84.56 160 LEU A N 1
ATOM 1202 C CA . LEU A 1 160 ? -9.811 8.185 8.406 1.00 84.56 160 LEU A CA 1
ATOM 1203 C C . LEU A 1 160 ? -11.296 8.181 8.789 1.00 84.56 160 LEU A C 1
ATOM 1205 O O . LEU A 1 160 ? -11.641 8.615 9.888 1.00 84.56 160 LEU A O 1
ATOM 1209 N N . LEU A 1 161 ? -12.177 7.680 7.919 1.00 85.88 161 LEU A N 1
ATOM 1210 C CA . LEU A 1 161 ? -13.611 7.576 8.207 1.00 85.88 161 LEU A CA 1
ATOM 1211 C C . LEU A 1 161 ? -13.885 6.612 9.367 1.00 85.88 161 LEU A C 1
ATOM 1213 O O . LEU A 1 161 ? -14.601 6.977 10.302 1.00 85.88 161 LEU A O 1
ATOM 1217 N N . LEU A 1 162 ? -13.267 5.427 9.349 1.00 85.31 162 LEU A N 1
ATOM 1218 C CA . LEU A 1 162 ? -13.385 4.444 10.429 1.00 85.31 162 LEU A CA 1
ATOM 1219 C C . LEU A 1 162 ? -12.872 4.997 11.758 1.00 85.31 162 LEU A C 1
ATOM 1221 O O . LEU A 1 162 ? -13.523 4.830 12.787 1.00 85.31 162 LEU A O 1
ATOM 1225 N N . TRP A 1 163 ? -11.748 5.712 11.735 1.00 80.12 163 TRP A N 1
ATOM 1226 C CA . TRP A 1 163 ? -11.213 6.366 12.925 1.00 80.12 163 TRP A CA 1
ATOM 1227 C C . TRP A 1 163 ? -12.175 7.405 13.501 1.00 80.12 163 TRP A C 1
ATOM 1229 O O . TRP A 1 163 ? -12.491 7.362 14.689 1.00 80.12 163 TRP A O 1
ATOM 1239 N N . ARG A 1 164 ? -12.694 8.314 12.664 1.00 82.12 164 ARG A N 1
ATOM 1240 C CA . ARG A 1 164 ? -13.648 9.346 13.107 1.00 82.12 164 ARG A CA 1
ATOM 1241 C C . ARG A 1 164 ? -14.915 8.731 13.695 1.00 82.12 164 ARG A C 1
ATOM 1243 O O . ARG A 1 164 ? -15.428 9.237 14.690 1.00 82.12 164 ARG A O 1
ATOM 1250 N N . ALA A 1 165 ? -15.411 7.650 13.099 1.00 83.06 165 ALA A N 1
ATOM 1251 C CA . ALA A 1 165 ? -16.563 6.927 13.618 1.00 83.06 165 ALA A CA 1
ATOM 1252 C C . ALA A 1 165 ? -16.246 6.232 14.959 1.00 83.06 165 ALA A C 1
ATOM 1254 O O . ALA A 1 165 ? -17.055 6.294 15.883 1.00 83.06 165 ALA A O 1
ATOM 1255 N N . GLY A 1 166 ? -15.067 5.611 15.084 1.00 82.06 166 GLY A N 1
ATOM 1256 C CA . GLY A 1 166 ? -14.647 4.891 16.291 1.00 82.06 166 GLY A CA 1
ATOM 1257 C C . GLY A 1 166 ? -14.459 5.812 17.496 1.00 82.06 166 GLY A C 1
ATOM 1258 O O . GLY A 1 166 ? -14.950 5.509 18.581 1.00 82.06 166 GLY A O 1
ATOM 1259 N N . VAL A 1 167 ? -13.836 6.980 17.294 1.00 78.19 167 VAL A N 1
ATOM 1260 C CA . VAL A 1 167 ? -13.645 7.989 18.353 1.00 78.19 167 VAL A CA 1
ATOM 1261 C C . VAL A 1 167 ? -14.986 8.503 18.881 1.00 78.19 167 VAL A C 1
ATOM 1263 O O . VAL A 1 167 ? -15.207 8.483 20.089 1.00 78.19 167 VAL A O 1
ATOM 1266 N N . ARG A 1 168 ? -15.923 8.869 17.991 1.00 76.62 168 ARG A N 1
ATOM 1267 C CA . ARG A 1 168 ? -17.272 9.321 18.389 1.00 76.62 168 ARG A CA 1
ATOM 1268 C C . ARG A 1 168 ? -18.025 8.275 19.210 1.00 76.62 168 ARG A C 1
ATOM 1270 O O . ARG A 1 168 ? -18.765 8.618 20.126 1.00 76.62 168 ARG A O 1
ATOM 1277 N N . ARG A 1 169 ? -17.859 6.991 18.879 1.00 74.31 169 ARG A N 1
ATOM 1278 C CA . ARG A 1 169 ? -18.488 5.895 19.623 1.00 74.31 169 ARG A CA 1
ATOM 1279 C C . ARG A 1 169 ? -17.893 5.748 21.022 1.00 74.31 169 ARG A C 1
ATOM 1281 O O . ARG A 1 169 ? -18.644 5.484 21.952 1.00 74.31 169 ARG A O 1
ATOM 1288 N N . PHE A 1 170 ? -16.580 5.922 21.165 1.00 68.19 170 PHE A N 1
ATOM 1289 C CA . PHE A 1 170 ? -15.899 5.835 22.456 1.00 68.19 170 PHE A CA 1
ATOM 1290 C C . PHE A 1 170 ? -16.295 6.986 23.393 1.00 68.19 170 PHE A C 1
ATOM 1292 O O . PHE A 1 170 ? -16.577 6.747 24.565 1.00 68.19 170 PHE A O 1
ATOM 1299 N N . GLU A 1 171 ? -16.406 8.209 22.866 1.00 65.69 171 GLU A N 1
ATOM 1300 C CA . GLU A 1 171 ? -16.886 9.377 23.623 1.00 65.69 171 GLU A CA 1
ATOM 1301 C C . GLU A 1 171 ? -18.314 9.183 24.158 1.00 65.69 171 GLU A C 1
ATOM 1303 O O . GLU A 1 171 ? -18.607 9.593 25.273 1.00 65.69 171 GLU A O 1
ATOM 1308 N N . ALA A 1 172 ? -19.185 8.488 23.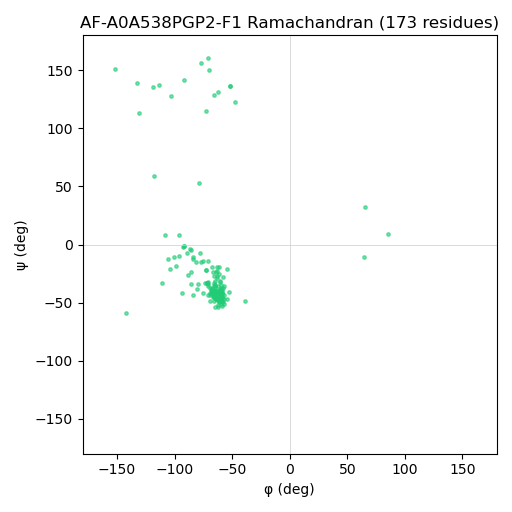419 1.00 61.59 172 ALA A N 1
ATOM 1309 C CA . ALA A 1 172 ? -20.560 8.213 23.847 1.00 61.59 172 ALA A CA 1
ATOM 1310 C C . ALA A 1 172 ? -20.699 7.124 24.933 1.00 61.59 172 ALA A C 1
ATOM 1312 O O . ALA A 1 172 ? -21.778 6.973 25.496 1.00 61.59 172 ALA A O 1
ATOM 1313 N N . VAL A 1 173 ? -19.655 6.328 25.192 1.00 58.44 173 VAL A N 1
ATOM 1314 C CA . VAL A 1 173 ? -19.667 5.247 26.203 1.00 58.44 173 VAL A CA 1
ATOM 1315 C C . VAL A 1 173 ? -18.906 5.653 27.474 1.00 58.44 173 VAL A C 1
ATOM 1317 O O . VAL A 1 173 ? -19.130 5.070 28.530 1.00 58.44 173 VAL A O 1
ATOM 1320 N N . GLY A 1 174 ? -18.006 6.637 27.375 1.00 51.88 174 GLY A N 1
ATOM 1321 C CA . GLY A 1 174 ? -17.196 7.147 28.486 1.00 51.88 174 GLY A CA 1
ATOM 1322 C C . GLY A 1 174 ? -17.576 8.544 28.991 1.00 51.88 174 GLY A C 1
ATOM 1323 O O . GLY A 1 174 ? -16.802 9.101 29.769 1.00 51.88 174 GLY A O 1
ATOM 1324 N N . GLY A 1 175 ? -18.694 9.105 28.518 1.00 47.19 175 GLY A N 1
ATOM 1325 C CA . GLY A 1 175 ? -19.296 10.349 29.015 1.00 47.19 175 GLY A CA 1
ATOM 1326 C C . GLY A 1 175 ? -20.305 10.094 30.124 1.00 47.19 175 GLY A C 1
ATOM 1327 O O . GLY A 1 175 ? -21.116 9.156 29.958 1.00 47.19 175 GLY A O 1
#

Radius of gyration: 18.57 Å; Cα contacts (8 Å, |Δi|>4): 134; ch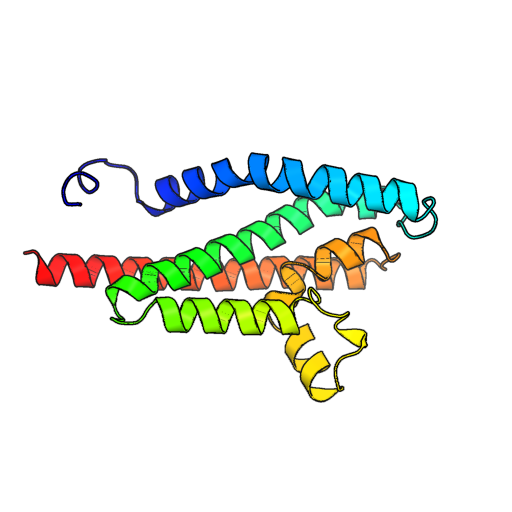ains: 1; bounding box: 44×36×52 Å

Nearest PDB structures (foldseek):
  7k2t-assembly1_B  TM=6.966E-01  e=1.114E-01  Aquifex aeolicus VF5
  8dku-assembly1_B  TM=6.938E-01  e=1.592E-01  Aquifex aeolicus VF5
  8f7n-assembly1_A-2  TM=3.324E-01  e=3.063E+00  Sinorhizobium meliloti
  3id6-assembly1_A-2  TM=2.643E-01  e=3.953E+00  Saccharolobus solfataricus

Sequence (175 aa):
MAMRLLRPLHPFFAYAASHAAAIPFRSIIALPVALMLLASSGGSVLTTDPAQLALLAPSIALAWLITFTLLFAIGALAFFLTQTMAIANLYFGLYSLLSGYMMPIELLPRPIAAIAAWLPFRFMLSAPVELMTRPLDREQLIALLGGQAGWAAVTLATALLLWRAGVRRFEAVGG

Solvent-accessible surface area (backbone atoms only — not comparable to full-atom values): 9499 Å² total; per-residue (Å²): 132,80,80,74,78,78,56,101,56,64,63,66,58,56,50,48,50,56,54,54,61,42,44,62,62,50,44,66,53,49,47,56,52,50,52,50,48,48,68,71,59,67,63,76,52,47,51,84,52,67,72,55,56,63,49,44,62,60,41,48,52,34,16,48,47,31,50,51,24,46,54,48,31,54,57,32,41,48,69,79,40,96,58,42,64,60,54,52,51,51,50,51,53,51,39,41,64,38,15,30,70,77,45,59,51,86,76,43,60,67,75,57,29,58,52,26,73,74,39,67,39,21,40,51,45,40,48,51,50,46,54,43,50,41,85,69,55,74,66,55,49,49,52,51,53,49,49,30,52,53,41,29,53,52,33,41,52,51,22,53,51,44,39,56,53,31,53,57,55,50,54,71,73,74,106